Protein AF-A0A954P9W0-F1 (afdb_monomer_lite)

Secondary structure (DSSP, 8-state):
----------------------------S--TTHHHHHHTS----HHHHHHHHTT--SHHHHHHHHHHHHHHHTTSS-HHHHHHHHHHHHHH-TTS-HHHHHHHHHHHHHTTT-----

Sequence (118 aa):
MLATQWRVMAAIFLGMILTSSQVSQAQQLGSNNSAEQLDSLHVVDLEDQLKNGLRVVTPQQLQFVKTVVLYVDKKRIPRAMVNLVYRWSLEKHESVPFPYFEFAMRALAKRRGVLFPT

Radius of gyration: 32.24 Å; chains: 1; bounding box: 68×87×45 Å

Structure (mmCIF, N/CA/C/O backbone):
data_AF-A0A954P9W0-F1
#
_entry.id   AF-A0A954P9W0-F1
#
loop_
_atom_site.group_PDB
_atom_site.id
_atom_site.type_symbol
_atom_site.label_atom_id
_atom_site.label_alt_id
_atom_site.label_comp_id
_atom_site.label_asym_id
_atom_site.label_entity_id
_atom_site.label_seq_id
_atom_site.pdbx_PDB_ins_code
_atom_site.Cartn_x
_atom_site.Cartn_y
_atom_site.Cartn_z
_atom_site.occupancy
_atom_site.B_iso_or_equiv
_atom_site.auth_seq_id
_atom_site.auth_comp_id
_atom_site.auth_asym_id
_atom_site.auth_atom_id
_atom_site.pdbx_PDB_model_num
ATOM 1 N N . MET A 1 1 ? -56.445 -72.404 17.871 1.00 38.50 1 MET A N 1
ATOM 2 C CA . MET A 1 1 ? -56.292 -72.818 19.281 1.00 38.50 1 MET A CA 1
ATOM 3 C C . MET A 1 1 ? -55.429 -71.772 19.978 1.00 38.50 1 MET A C 1
ATOM 5 O O . MET A 1 1 ? -54.330 -71.541 19.504 1.00 38.50 1 MET A O 1
ATOM 9 N N . LEU A 1 2 ? -56.033 -71.088 20.963 1.00 39.16 2 LEU A N 1
ATOM 10 C CA . LEU A 1 2 ? -55.514 -70.266 22.081 1.00 39.16 2 LEU A CA 1
ATOM 11 C C . LEU A 1 2 ? -54.113 -69.621 21.937 1.00 39.16 2 LEU A C 1
ATOM 13 O O . LEU A 1 2 ? -53.120 -70.318 21.798 1.00 39.16 2 LEU A O 1
ATOM 17 N N . ALA A 1 3 ? -54.004 -68.281 21.897 1.00 48.16 3 ALA A N 1
ATOM 18 C CA . ALA A 1 3 ? -53.628 -67.417 23.041 1.00 48.16 3 ALA A CA 1
ATOM 19 C C . ALA A 1 3 ? -52.517 -68.053 23.912 1.00 48.16 3 ALA A C 1
ATOM 21 O O . ALA A 1 3 ? -52.684 -69.160 24.410 1.00 48.16 3 ALA A O 1
ATOM 22 N N . THR A 1 4 ? -51.402 -67.400 24.250 1.00 47.69 4 THR A N 1
ATOM 23 C CA . THR A 1 4 ? -51.360 -66.389 25.320 1.00 47.69 4 THR A CA 1
ATOM 24 C C . THR A 1 4 ? -49.893 -65.942 25.575 1.00 47.69 4 THR A C 1
ATOM 26 O O . THR A 1 4 ? -48.969 -66.723 25.375 1.00 47.69 4 THR A O 1
ATOM 29 N N . GLN A 1 5 ? -49.735 -64.736 26.134 1.00 51.88 5 GLN A N 1
ATOM 30 C CA . GLN A 1 5 ? -48.660 -64.247 27.025 1.00 51.88 5 GLN A CA 1
ATOM 31 C C . GLN A 1 5 ? -47.494 -63.412 26.466 1.00 51.88 5 GLN A C 1
ATOM 33 O O . GLN A 1 5 ? -46.446 -63.888 26.039 1.00 51.88 5 GLN A O 1
ATOM 38 N N . TRP A 1 6 ? -47.664 -62.104 26.660 1.00 56.19 6 TRP A N 1
ATOM 39 C CA . TRP A 1 6 ? -46.618 -61.122 26.903 1.00 56.19 6 TRP A CA 1
ATOM 40 C C . TRP A 1 6 ? -45.873 -61.397 28.223 1.00 56.19 6 TRP A C 1
ATOM 42 O O . TRP A 1 6 ? -46.497 -61.676 29.240 1.00 56.19 6 TRP A O 1
ATOM 52 N N . ARG A 1 7 ? -44.558 -61.132 28.201 1.00 51.72 7 ARG A N 1
ATOM 53 C CA . ARG A 1 7 ? -43.715 -60.697 29.335 1.00 51.72 7 ARG A CA 1
ATOM 54 C C . ARG A 1 7 ? -43.508 -61.693 30.482 1.00 51.72 7 ARG A C 1
ATOM 56 O O . ARG A 1 7 ? -44.230 -61.610 31.458 1.00 51.72 7 ARG A O 1
ATOM 63 N N . VAL A 1 8 ? -42.396 -62.433 30.459 1.00 51.84 8 VAL A N 1
ATOM 64 C CA . VAL A 1 8 ? -41.483 -62.616 31.617 1.00 51.84 8 VAL A CA 1
ATOM 65 C C . VAL A 1 8 ? -40.102 -62.971 31.033 1.00 51.84 8 VAL A C 1
ATOM 67 O O . VAL A 1 8 ? -39.940 -64.013 30.420 1.00 51.84 8 VAL A O 1
ATOM 70 N N . MET A 1 9 ? -39.230 -61.982 30.842 1.00 41.81 9 MET A N 1
ATOM 71 C CA . MET A 1 9 ? -37.995 -61.797 31.619 1.00 41.81 9 MET A CA 1
ATOM 72 C C . MET A 1 9 ? -36.936 -62.911 31.528 1.00 41.81 9 MET A C 1
ATOM 74 O O . MET A 1 9 ? -37.161 -64.042 31.928 1.00 41.81 9 MET A O 1
ATOM 78 N N . ALA A 1 10 ? -35.739 -62.447 31.149 1.00 43.97 10 ALA A N 1
ATOM 79 C CA . ALA A 1 10 ? -34.458 -62.692 31.811 1.00 43.97 10 ALA A CA 1
ATOM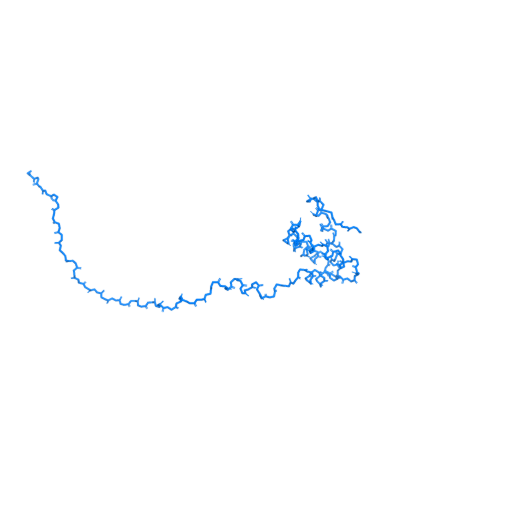 80 C C . ALA A 1 10 ? -33.924 -64.129 31.881 1.00 43.97 10 ALA A C 1
ATOM 82 O O . ALA A 1 10 ? -34.388 -64.925 32.684 1.00 43.97 10 ALA A O 1
ATOM 83 N N . ALA A 1 11 ? -32.811 -64.376 31.183 1.00 45.44 11 ALA A N 1
ATOM 84 C CA . ALA A 1 11 ? -31.651 -65.033 31.786 1.00 45.44 11 ALA A CA 1
ATOM 85 C C . ALA A 1 11 ? -30.448 -65.076 30.823 1.00 45.44 11 ALA A C 1
ATOM 87 O O . ALA A 1 11 ? -30.483 -65.740 29.797 1.00 45.44 11 ALA A O 1
ATOM 88 N N . ILE A 1 12 ? -29.364 -64.415 31.242 1.00 54.12 12 ILE A N 1
ATOM 89 C CA . ILE A 1 12 ? -27.991 -64.944 31.188 1.00 54.12 12 ILE A CA 1
ATOM 90 C C . ILE A 1 12 ? -27.395 -65.146 29.777 1.00 54.12 12 ILE A C 1
ATOM 92 O O . ILE A 1 12 ? -27.242 -66.262 29.297 1.00 54.12 12 ILE A O 1
ATOM 96 N N . PHE A 1 13 ? -26.908 -64.060 29.170 1.00 46.50 13 PHE A N 1
ATOM 97 C CA . PHE A 1 13 ? -25.779 -64.123 28.226 1.00 46.50 13 PHE A CA 1
ATOM 98 C C . PHE A 1 13 ? -24.476 -63.797 28.973 1.00 46.50 13 PHE A C 1
ATOM 100 O O . PHE A 1 13 ? -23.853 -62.754 28.788 1.00 46.50 13 PHE A O 1
ATOM 107 N N . LEU A 1 14 ? -24.110 -64.695 29.890 1.00 52.97 14 LEU A N 1
ATOM 108 C CA . LEU A 1 14 ? -22.822 -64.718 30.580 1.00 52.97 14 LEU A CA 1
ATOM 109 C C . LEU A 1 14 ? -21.878 -65.630 29.785 1.00 52.97 14 LEU A C 1
ATOM 111 O O . LEU A 1 14 ? -22.084 -66.839 29.756 1.00 52.97 14 LEU A O 1
ATOM 115 N N . GLY A 1 15 ? -20.852 -65.070 29.143 1.00 44.44 15 GLY A N 1
ATOM 116 C CA . GLY A 1 15 ? -19.851 -65.875 28.439 1.00 44.44 15 GLY A CA 1
ATOM 117 C C . GLY A 1 15 ? -18.860 -65.054 27.622 1.00 44.44 15 GLY A C 1
ATOM 118 O O . GLY A 1 15 ? -19.014 -64.912 26.418 1.00 44.44 15 GLY A O 1
ATOM 119 N N . MET A 1 16 ? -17.857 -64.511 28.310 1.00 49.12 16 MET A N 1
ATOM 120 C CA . MET A 1 16 ? -16.651 -63.862 27.787 1.00 49.12 16 MET A CA 1
ATOM 121 C C . MET A 1 16 ? -16.084 -64.474 26.491 1.00 49.12 16 MET A C 1
ATOM 123 O O . MET A 1 16 ? -15.716 -65.645 26.477 1.00 49.12 16 MET A O 1
ATOM 127 N N . ILE A 1 17 ? -15.799 -63.626 25.498 1.00 54.53 17 ILE A N 1
ATOM 128 C CA . ILE A 1 17 ? -14.515 -63.688 24.786 1.00 54.53 17 ILE A CA 1
ATOM 129 C C . ILE A 1 17 ? -13.851 -62.321 24.930 1.00 54.53 17 ILE A C 1
ATOM 131 O O . ILE A 1 17 ? -14.283 -61.318 24.365 1.00 54.53 17 ILE A O 1
ATOM 135 N N . LEU A 1 18 ? -12.807 -62.315 25.757 1.00 54.25 18 LEU A N 1
ATOM 136 C CA . LEU A 1 18 ? -11.803 -61.272 25.833 1.00 54.25 18 LEU A CA 1
ATOM 137 C C . LEU A 1 18 ? -10.977 -61.289 24.543 1.00 54.25 18 LEU A C 1
ATOM 139 O O . LEU A 1 18 ? -10.207 -62.219 24.321 1.00 54.25 18 LEU A O 1
ATOM 143 N N . THR A 1 19 ? -11.050 -60.227 23.750 1.00 49.00 19 THR A N 1
ATOM 144 C CA . THR A 1 19 ? -9.908 -59.804 22.933 1.00 49.00 19 THR A CA 1
ATOM 145 C C . THR A 1 19 ? -9.669 -58.330 23.183 1.00 49.00 19 THR A C 1
ATOM 147 O O . THR A 1 19 ? -10.427 -57.456 22.773 1.00 49.00 19 THR A O 1
ATOM 150 N N . SER A 1 20 ? -8.603 -58.093 23.931 1.00 55.31 20 SER A N 1
ATOM 151 C CA . SER A 1 20 ? -7.954 -56.818 24.162 1.00 55.31 20 SER A CA 1
ATOM 152 C C . SER A 1 20 ? -7.559 -56.148 22.848 1.00 55.31 20 SER A C 1
ATOM 154 O O . SER A 1 20 ? -6.619 -56.581 22.186 1.00 55.31 20 SER A O 1
ATOM 156 N N . SER A 1 21 ? -8.190 -55.024 22.537 1.00 49.00 21 SER A N 1
ATOM 157 C CA . SER A 1 21 ? -7.558 -53.964 21.755 1.00 49.00 21 SER A CA 1
ATOM 158 C C . SER A 1 21 ? -7.417 -52.746 22.658 1.00 49.00 21 SER A C 1
ATOM 160 O O . SER A 1 21 ? -8.252 -51.844 22.676 1.00 49.00 21 SER A O 1
ATOM 162 N N . GLN A 1 22 ? -6.342 -52.767 23.451 1.00 59.28 22 GLN A N 1
ATOM 163 C CA . GLN A 1 22 ? -5.719 -51.545 23.933 1.00 59.28 22 GLN A CA 1
ATOM 164 C C . GLN A 1 22 ? -5.245 -50.776 22.698 1.00 59.28 22 GLN A C 1
ATOM 166 O O . GLN A 1 22 ? -4.257 -51.149 22.071 1.00 59.28 22 GLN A O 1
ATOM 171 N N . VAL A 1 23 ? -5.960 -49.715 22.341 1.00 52.91 23 VAL A N 1
ATOM 172 C CA . VAL A 1 23 ? -5.405 -48.639 21.522 1.00 52.91 23 VAL A CA 1
ATOM 173 C C . VAL A 1 23 ? -5.458 -47.380 22.380 1.00 52.91 23 VAL A C 1
ATOM 175 O O . VAL A 1 23 ? -6.480 -46.715 22.498 1.00 52.91 23 VAL A O 1
ATOM 178 N N . SER A 1 24 ? -4.334 -47.163 23.060 1.00 43.81 24 SER A N 1
ATOM 179 C CA . SER A 1 24 ? -3.752 -45.887 23.480 1.00 43.81 24 SER A CA 1
ATOM 180 C C . SER A 1 24 ? -4.677 -44.816 24.072 1.00 43.81 24 SER A C 1
ATOM 182 O O . SER A 1 24 ? -5.085 -43.871 23.402 1.00 43.81 24 SER A O 1
ATOM 184 N N . GLN A 1 25 ? -4.836 -44.855 25.398 1.00 52.28 25 GLN A N 1
ATOM 185 C CA . GLN A 1 25 ? -4.950 -43.630 26.196 1.00 52.28 25 GLN A CA 1
ATOM 186 C C . GLN A 1 25 ? -3.571 -42.954 26.254 1.00 52.28 25 GLN A C 1
ATOM 188 O O . GLN A 1 25 ? -2.7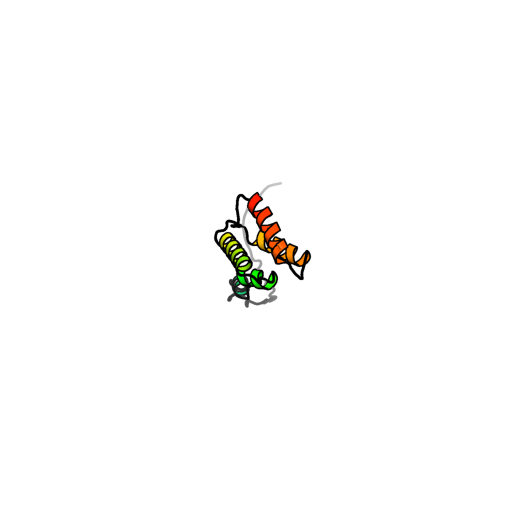91 -43.209 27.163 1.00 52.28 25 GLN A O 1
ATOM 193 N N . ALA A 1 26 ? -3.251 -42.131 25.255 1.00 54.34 26 ALA A N 1
ATOM 194 C CA . ALA A 1 26 ? -2.132 -41.187 25.309 1.00 54.34 26 ALA A CA 1
ATOM 195 C C . ALA A 1 26 ? -2.290 -40.098 24.236 1.00 54.34 26 ALA A C 1
ATOM 197 O O . ALA A 1 26 ? -1.518 -40.065 23.288 1.00 54.34 26 ALA A O 1
ATOM 198 N N . GLN A 1 27 ? -3.306 -39.232 24.360 1.00 48.12 27 GLN A N 1
ATOM 199 C CA . GLN A 1 27 ? -3.330 -37.886 23.753 1.00 48.12 27 GLN A CA 1
ATOM 200 C C . GLN A 1 27 ? -4.521 -37.066 24.287 1.00 48.12 27 GLN A C 1
ATOM 202 O O . GLN A 1 27 ? -5.377 -36.579 23.560 1.00 48.12 27 GLN A O 1
ATOM 207 N N . GLN A 1 28 ? -4.570 -36.893 25.607 1.00 54.56 28 GLN A N 1
ATOM 208 C CA . GLN A 1 28 ? -5.245 -35.749 26.217 1.00 54.56 28 GLN A CA 1
ATOM 209 C C . GLN A 1 28 ? -4.257 -35.068 27.158 1.00 54.56 28 GLN A C 1
ATOM 211 O O . GLN A 1 28 ? -4.332 -35.244 28.367 1.00 54.56 28 GLN A O 1
ATOM 216 N N . LEU A 1 29 ? -3.306 -34.308 26.605 1.00 47.22 29 LEU A N 1
ATOM 217 C CA . LEU A 1 29 ? -2.716 -33.191 27.340 1.00 47.22 29 LEU A CA 1
ATOM 218 C C . LEU A 1 29 ? -2.048 -32.198 26.381 1.00 47.22 29 LEU A C 1
ATOM 220 O O . LEU A 1 29 ? -0.912 -32.383 25.965 1.00 47.22 29 LEU A O 1
ATOM 224 N N . GLY A 1 30 ? -2.787 -31.136 26.056 1.00 51.81 30 GLY A N 1
ATOM 225 C CA . GLY A 1 30 ? -2.223 -29.861 25.615 1.00 51.81 30 GLY A CA 1
ATOM 226 C C . GLY A 1 30 ? -1.858 -29.743 24.137 1.00 51.81 30 GLY A C 1
ATOM 227 O O . GLY A 1 30 ? -0.719 -29.972 23.761 1.00 51.81 30 GLY A O 1
ATOM 228 N N . SER A 1 31 ? -2.789 -29.240 23.325 1.00 48.34 31 SER A N 1
ATOM 229 C CA . SER A 1 31 ? -2.494 -28.083 22.468 1.00 48.34 31 SER A CA 1
ATOM 230 C C . SER A 1 31 ? -3.791 -27.530 21.877 1.00 48.34 31 SER A C 1
ATOM 232 O O . SER A 1 31 ? -4.127 -27.766 20.721 1.00 48.34 31 SER A O 1
ATOM 234 N N . ASN A 1 32 ? -4.528 -26.759 22.676 1.00 55.03 32 ASN A N 1
ATOM 235 C CA . ASN A 1 32 ? -5.553 -25.865 22.130 1.00 55.03 32 ASN A CA 1
ATOM 236 C C . ASN A 1 32 ? -4.940 -24.614 21.474 1.00 55.03 32 ASN A C 1
ATOM 238 O O . ASN A 1 32 ? -5.688 -23.764 21.015 1.00 55.03 32 ASN A O 1
ATOM 242 N N . ASN A 1 33 ? -3.608 -24.511 21.362 1.00 61.03 33 ASN A N 1
ATOM 243 C CA . ASN A 1 33 ? -2.940 -23.286 20.918 1.00 61.03 33 ASN A CA 1
ATOM 244 C C . ASN A 1 33 ? -1.972 -23.487 19.744 1.00 61.03 33 ASN A C 1
ATOM 246 O O . ASN A 1 33 ? -1.233 -22.567 19.438 1.00 61.03 33 ASN A O 1
ATOM 250 N N . SER A 1 34 ? -1.957 -24.612 19.017 1.00 54.19 34 SER A N 1
ATOM 251 C CA . SER A 1 34 ? -1.075 -24.714 17.833 1.00 54.19 34 SER A CA 1
ATOM 252 C C . SER A 1 34 ? -1.457 -23.731 16.714 1.00 54.19 34 SER A C 1
ATOM 254 O O . SER A 1 34 ? -0.581 -23.279 15.983 1.00 54.19 34 SER A O 1
ATOM 256 N N . ALA A 1 35 ? -2.737 -23.356 16.607 1.00 51.78 35 ALA A N 1
ATOM 257 C CA . ALA A 1 35 ? -3.201 -22.336 15.663 1.00 51.78 35 ALA A CA 1
ATOM 258 C C . ALA A 1 35 ? -2.899 -20.900 16.141 1.00 51.78 35 ALA A C 1
ATOM 260 O O . ALA A 1 35 ? -2.530 -20.066 15.321 1.00 51.78 35 ALA A O 1
ATOM 261 N N . GLU A 1 36 ? -2.968 -20.622 17.451 1.00 52.53 36 GLU A N 1
ATOM 262 C CA . GLU A 1 36 ? -2.560 -19.325 18.029 1.00 52.53 36 GLU A CA 1
ATOM 263 C C . GLU A 1 36 ? -1.029 -19.160 18.072 1.00 52.53 36 GLU A C 1
ATOM 265 O O . GLU A 1 36 ? -0.497 -18.071 17.878 1.00 52.53 36 GLU A O 1
ATOM 270 N N . GLN A 1 37 ? -0.289 -20.254 18.254 1.00 50.69 37 GLN A N 1
ATOM 271 C CA . GLN A 1 37 ? 1.172 -20.256 18.302 1.00 50.69 37 GLN A CA 1
ATOM 272 C C . GLN A 1 37 ? 1.790 -20.083 16.905 1.00 50.69 37 GLN A C 1
ATOM 274 O O . GLN A 1 37 ? 2.881 -19.530 16.790 1.00 50.69 37 GLN A O 1
ATOM 279 N N . LEU A 1 38 ? 1.077 -20.448 15.834 1.00 52.09 38 LEU A N 1
ATOM 280 C CA . LEU A 1 38 ? 1.456 -20.110 14.456 1.00 52.09 38 LEU A CA 1
ATOM 281 C C . LEU A 1 38 ? 1.208 -18.637 14.101 1.00 52.09 38 LEU A C 1
ATOM 283 O O . LEU A 1 38 ? 1.941 -18.100 13.278 1.00 52.09 38 LEU A O 1
ATOM 287 N N . ASP A 1 39 ? 0.263 -17.957 14.754 1.00 49.72 39 ASP A N 1
ATOM 288 C CA . ASP A 1 39 ? 0.051 -16.510 14.574 1.00 49.72 39 ASP A CA 1
ATOM 289 C C . ASP A 1 39 ? 1.171 -15.683 15.246 1.00 49.72 39 ASP A C 1
ATOM 291 O O . ASP A 1 39 ? 1.490 -14.569 14.838 1.00 49.72 39 ASP A O 1
ATOM 295 N N . SER A 1 40 ? 1.858 -16.275 16.232 1.00 49.81 40 SER A N 1
ATOM 296 C CA . SER A 1 40 ? 3.081 -15.721 16.832 1.00 49.81 40 SER A CA 1
ATOM 297 C C . SER A 1 40 ? 4.367 -16.019 16.040 1.00 49.81 40 SER A C 1
ATOM 299 O O . SER A 1 40 ? 5.441 -15.519 16.381 1.00 49.81 40 SER A O 1
ATOM 301 N N . LEU A 1 41 ? 4.280 -16.809 14.963 1.00 50.56 41 LEU A N 1
ATOM 302 C CA . LEU A 1 41 ? 5.409 -17.175 14.108 1.00 50.56 41 LEU A CA 1
ATOM 303 C C . LEU A 1 41 ? 5.463 -16.247 12.883 1.00 50.56 41 LEU A C 1
ATOM 305 O O . LEU A 1 41 ? 4.991 -16.577 11.803 1.00 50.56 41 LEU A O 1
ATOM 309 N N . HIS A 1 42 ? 6.093 -15.082 13.051 1.00 50.72 42 HIS A N 1
ATOM 310 C CA . HIS A 1 42 ? 6.484 -14.175 11.961 1.00 50.72 42 HIS A CA 1
ATOM 311 C C . HIS A 1 42 ? 5.339 -13.668 11.062 1.00 50.72 42 HIS A C 1
ATOM 313 O O . HIS A 1 42 ? 5.457 -13.656 9.833 1.00 50.72 42 HIS A O 1
ATOM 319 N N . VAL A 1 43 ? 4.256 -13.151 11.648 1.00 59.50 43 VAL A N 1
ATOM 320 C CA . VAL A 1 43 ? 3.396 -12.219 10.905 1.00 59.50 43 VAL A CA 1
ATOM 321 C C . VAL A 1 43 ? 4.216 -10.953 10.666 1.00 59.50 43 VAL A C 1
ATOM 323 O O . VAL A 1 43 ? 4.380 -10.129 11.561 1.00 59.50 43 VAL A O 1
ATOM 326 N N . VAL A 1 44 ? 4.792 -10.827 9.467 1.00 72.06 44 VAL A N 1
ATOM 327 C CA . VAL A 1 44 ? 5.471 -9.599 9.042 1.00 72.06 44 VAL A CA 1
ATOM 328 C C . VAL A 1 44 ? 4.492 -8.442 9.222 1.00 72.06 44 VAL A C 1
ATOM 330 O O . VAL A 1 44 ? 3.337 -8.513 8.774 1.00 72.06 44 VAL A O 1
ATOM 333 N N . ASP A 1 45 ? 4.950 -7.399 9.911 1.00 91.38 45 ASP A N 1
ATOM 334 C CA . ASP A 1 45 ? 4.156 -6.197 10.102 1.00 91.38 45 ASP A CA 1
ATOM 335 C C . ASP A 1 45 ? 3.732 -5.629 8.739 1.00 91.38 45 ASP A C 1
ATOM 337 O O . ASP A 1 45 ? 4.493 -5.653 7.767 1.00 91.38 45 ASP A O 1
ATOM 341 N N . LEU A 1 46 ? 2.484 -5.163 8.633 1.00 94.56 46 LEU A N 1
ATOM 342 C CA . LEU A 1 46 ? 1.947 -4.727 7.344 1.00 94.56 46 LEU A CA 1
ATOM 343 C C . LEU A 1 46 ? 2.718 -3.515 6.804 1.00 94.56 46 LEU A C 1
ATOM 345 O O . LEU A 1 46 ? 2.905 -3.418 5.590 1.00 94.56 46 LEU A O 1
ATOM 349 N N . GLU A 1 47 ? 3.182 -2.613 7.674 1.00 95.50 47 GLU A N 1
ATOM 350 C CA . GLU A 1 47 ? 4.003 -1.478 7.256 1.00 95.50 47 GLU A CA 1
ATOM 351 C C . GLU A 1 47 ? 5.328 -1.969 6.682 1.00 95.50 47 GLU A C 1
ATOM 353 O O . GLU A 1 47 ? 5.697 -1.564 5.580 1.00 95.50 47 GLU A O 1
ATOM 358 N N . ASP A 1 48 ? 6.011 -2.883 7.372 1.00 95.69 48 ASP A N 1
ATOM 359 C CA . ASP A 1 48 ? 7.282 -3.440 6.906 1.00 95.69 48 ASP A CA 1
ATOM 360 C C . ASP A 1 48 ? 7.133 -4.228 5.600 1.00 95.69 48 ASP A C 1
ATOM 362 O O . ASP A 1 48 ? 7.947 -4.065 4.685 1.00 95.69 48 ASP A O 1
ATOM 366 N N . GLN A 1 49 ? 6.066 -5.022 5.465 1.00 96.00 49 GLN A N 1
ATOM 367 C CA . GLN A 1 49 ? 5.745 -5.737 4.230 1.00 96.00 49 GLN A CA 1
ATOM 368 C C . GLN A 1 49 ? 5.590 -4.760 3.057 1.00 96.00 49 GLN A C 1
ATOM 370 O O . GLN A 1 49 ? 6.178 -4.964 1.994 1.00 96.00 49 GLN A O 1
ATOM 375 N N . LEU A 1 50 ? 4.806 -3.695 3.239 1.00 97.06 50 LEU A N 1
ATOM 376 C CA . LEU A 1 50 ? 4.544 -2.718 2.186 1.00 97.06 50 LEU A CA 1
ATOM 377 C C . LEU A 1 50 ? 5.772 -1.855 1.894 1.00 97.06 50 LEU A C 1
ATOM 379 O O . LEU A 1 50 ? 6.099 -1.653 0.730 1.00 97.06 50 LEU A O 1
ATOM 383 N N . LYS A 1 51 ? 6.480 -1.379 2.919 1.00 97.06 51 LYS A N 1
ATOM 384 C CA . LYS A 1 51 ? 7.687 -0.554 2.780 1.00 97.06 51 LYS A CA 1
ATOM 385 C C . LYS A 1 51 ? 8.757 -1.279 1.968 1.00 97.06 51 LYS A C 1
ATOM 387 O O . LYS A 1 51 ? 9.254 -0.735 0.981 1.00 97.06 51 LYS A O 1
ATOM 392 N N . ASN A 1 52 ? 9.072 -2.512 2.359 1.00 95.81 52 ASN A N 1
ATOM 393 C CA . ASN A 1 52 ? 10.138 -3.289 1.735 1.00 95.81 52 ASN A CA 1
ATOM 394 C C . ASN A 1 52 ? 9.691 -3.846 0.380 1.00 95.81 52 ASN A C 1
ATOM 396 O O . ASN A 1 52 ? 10.394 -3.697 -0.618 1.00 95.81 52 ASN A O 1
ATOM 400 N N . GLY A 1 53 ? 8.493 -4.431 0.320 1.00 95.69 53 GLY A N 1
ATOM 401 C CA . GLY A 1 53 ? 7.973 -5.048 -0.895 1.00 95.69 53 GLY A CA 1
ATOM 402 C C . GLY A 1 53 ? 7.671 -4.047 -2.006 1.00 95.69 53 GLY A C 1
ATOM 403 O O . GLY A 1 53 ? 7.938 -4.325 -3.172 1.00 95.69 53 GLY A O 1
ATOM 404 N N . LEU A 1 54 ? 7.172 -2.854 -1.665 1.00 97.19 54 LEU A N 1
ATOM 405 C CA . LEU A 1 54 ? 6.894 -1.821 -2.664 1.00 97.19 54 LEU A CA 1
ATOM 406 C C . LEU A 1 54 ? 8.126 -0.994 -3.050 1.00 97.19 54 LEU A C 1
ATOM 408 O O . LEU A 1 54 ? 8.017 -0.141 -3.931 1.00 97.19 54 LEU A O 1
ATOM 412 N N . ARG A 1 55 ? 9.283 -1.242 -2.419 1.00 96.38 55 ARG A N 1
ATOM 413 C CA . ARG A 1 55 ? 10.513 -0.460 -2.608 1.00 96.38 55 ARG A CA 1
ATOM 414 C C . ARG A 1 55 ? 10.259 1.031 -2.379 1.00 96.38 55 ARG A C 1
ATOM 416 O O . ARG A 1 55 ? 10.521 1.862 -3.244 1.00 96.38 55 ARG A O 1
ATOM 423 N N . VAL A 1 56 ? 9.689 1.360 -1.223 1.00 96.56 56 VAL A N 1
ATOM 424 C CA . VAL A 1 56 ? 9.422 2.747 -0.826 1.00 96.56 56 VAL A CA 1
ATOM 425 C C . VAL A 1 56 ? 10.744 3.496 -0.661 1.00 96.56 56 VAL A C 1
ATOM 427 O O . VAL A 1 56 ? 11.569 3.106 0.161 1.00 96.56 56 VAL A O 1
ATOM 430 N N . VAL A 1 57 ? 10.936 4.579 -1.419 1.00 95.94 57 VAL A N 1
ATOM 431 C CA . VAL A 1 57 ? 12.185 5.365 -1.408 1.00 95.94 57 VAL A CA 1
ATOM 432 C C . VAL A 1 57 ? 12.009 6.799 -0.920 1.00 95.94 57 VAL A C 1
ATOM 434 O O . VAL A 1 57 ? 12.971 7.383 -0.429 1.00 95.94 57 VAL A O 1
ATOM 437 N N . THR A 1 58 ? 10.810 7.388 -1.030 1.00 96.69 58 THR A N 1
ATOM 438 C CA . THR A 1 58 ? 10.587 8.781 -0.604 1.00 96.69 58 THR A CA 1
ATOM 439 C C . THR A 1 58 ? 9.776 8.888 0.690 1.00 96.69 58 THR A C 1
ATOM 441 O O . THR A 1 58 ? 8.952 8.016 0.990 1.00 96.69 58 THR A O 1
ATOM 444 N N . PRO A 1 59 ? 9.928 9.993 1.446 1.00 96.75 59 PRO A N 1
ATOM 445 C CA . PRO A 1 59 ? 9.102 10.253 2.621 1.00 96.75 59 PRO A CA 1
ATOM 446 C C . PRO A 1 59 ? 7.603 10.317 2.302 1.00 96.75 59 PRO A C 1
ATOM 448 O O . PRO A 1 59 ? 6.795 9.840 3.096 1.00 96.75 59 PRO A O 1
ATOM 451 N N . GLN A 1 60 ? 7.215 10.858 1.136 1.00 96.25 60 GLN A N 1
ATOM 452 C CA . GLN A 1 60 ? 5.804 10.898 0.732 1.00 96.25 60 GLN A CA 1
ATOM 453 C C . GLN A 1 60 ? 5.237 9.490 0.511 1.00 96.25 60 GLN A C 1
ATOM 455 O O . GLN A 1 60 ? 4.131 9.190 0.955 1.00 96.25 60 GLN A O 1
ATOM 460 N N . GLN A 1 61 ? 6.010 8.604 -0.122 1.00 96.94 61 GLN A N 1
ATOM 461 C CA . GLN A 1 61 ? 5.609 7.213 -0.333 1.00 96.94 61 GLN A CA 1
ATOM 462 C C . GLN A 1 61 ? 5.445 6.471 0.999 1.00 96.94 61 GLN A C 1
ATOM 464 O O . GLN A 1 61 ? 4.454 5.769 1.205 1.00 96.94 61 GLN A O 1
ATOM 469 N N . LEU A 1 62 ? 6.377 6.676 1.937 1.00 97.19 62 LEU A N 1
ATOM 470 C CA . LEU A 1 62 ? 6.282 6.105 3.280 1.00 97.19 62 LEU A CA 1
ATOM 471 C C . LEU A 1 62 ? 5.040 6.618 4.018 1.00 97.19 62 LEU A C 1
ATOM 473 O O . LEU A 1 62 ? 4.324 5.835 4.640 1.00 97.19 62 LEU A O 1
ATOM 477 N N . GLN A 1 63 ? 4.741 7.913 3.910 1.00 97.31 63 GLN A N 1
ATOM 478 C CA . GLN A 1 63 ? 3.549 8.506 4.512 1.00 97.31 63 GLN A CA 1
ATOM 479 C C . GLN A 1 63 ? 2.255 7.908 3.943 1.00 97.31 63 GLN A C 1
ATOM 481 O O . GLN A 1 63 ? 1.300 7.657 4.688 1.00 97.31 63 GLN A O 1
ATOM 486 N N . PHE A 1 64 ? 2.219 7.638 2.637 1.00 97.31 64 PHE A N 1
ATOM 487 C CA . PHE A 1 64 ? 1.097 6.946 2.012 1.00 97.31 64 PHE A CA 1
ATOM 488 C C . PHE A 1 64 ? 0.926 5.531 2.582 1.00 97.31 64 PHE A C 1
ATOM 490 O O . PHE A 1 64 ? -0.176 5.187 3.009 1.00 97.31 64 PHE A O 1
ATOM 497 N N . VAL A 1 65 ? 2.004 4.740 2.681 1.00 97.44 65 VAL A N 1
ATOM 498 C CA . VAL A 1 65 ? 1.964 3.396 3.293 1.00 97.44 65 VAL A CA 1
ATOM 499 C C . VAL A 1 65 ? 1.439 3.451 4.725 1.00 97.44 65 VAL A C 1
ATOM 501 O O . VAL A 1 65 ? 0.497 2.730 5.051 1.00 97.44 65 VAL A O 1
ATOM 504 N N . LYS A 1 66 ? 1.962 4.357 5.557 1.00 97.19 66 LYS A N 1
ATOM 505 C CA . LYS A 1 66 ? 1.490 4.553 6.937 1.00 97.19 66 LYS A CA 1
ATOM 506 C C . LYS A 1 66 ? 0.002 4.879 7.004 1.00 97.19 66 LYS A C 1
ATOM 508 O O . LYS A 1 66 ? -0.717 4.378 7.865 1.00 97.19 66 LYS A O 1
ATOM 513 N N . THR A 1 67 ? -0.488 5.686 6.066 1.00 97.56 67 THR A N 1
ATOM 514 C CA . THR A 1 67 ? -1.916 6.013 5.980 1.00 97.56 67 THR A CA 1
ATOM 515 C C . THR A 1 67 ? -2.754 4.787 5.612 1.00 97.56 67 THR A C 1
ATOM 517 O O . THR A 1 67 ? -3.825 4.583 6.184 1.00 97.56 67 THR A O 1
ATOM 520 N N . VAL A 1 68 ? -2.272 3.948 4.690 1.00 97.38 68 VAL A N 1
ATOM 521 C CA . VAL A 1 68 ? -2.928 2.680 4.338 1.00 97.38 68 VAL A CA 1
ATOM 522 C C . VAL A 1 68 ? -3.012 1.759 5.554 1.00 97.38 68 VAL A C 1
ATOM 524 O O . VAL A 1 68 ? -4.100 1.262 5.841 1.00 97.38 68 VAL A O 1
ATOM 527 N N . VAL A 1 69 ? -1.910 1.575 6.287 1.00 97.19 69 VAL A N 1
ATOM 528 C CA . VAL A 1 69 ? -1.862 0.751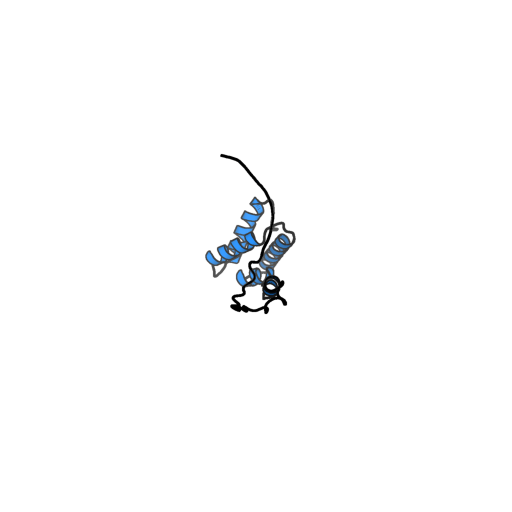 7.510 1.00 97.19 69 VAL A CA 1
ATOM 529 C C . VAL A 1 69 ? -2.861 1.272 8.541 1.00 97.19 69 VAL A C 1
ATOM 531 O O . VAL A 1 69 ? -3.753 0.537 8.955 1.00 97.19 69 VAL A O 1
ATOM 534 N N . LEU A 1 70 ? -2.844 2.578 8.822 1.00 96.62 70 LEU A N 1
ATOM 535 C CA . LEU A 1 70 ? -3.799 3.214 9.730 1.00 96.62 70 LEU A CA 1
ATOM 536 C C . LEU A 1 70 ? -5.262 2.967 9.321 1.00 96.62 70 LEU A C 1
ATOM 538 O O . LEU A 1 70 ? -6.141 2.818 10.171 1.00 96.62 70 LEU A O 1
ATOM 542 N N . TYR A 1 71 ? -5.561 2.968 8.021 1.00 96.69 71 TYR A N 1
ATOM 543 C CA . TYR A 1 71 ? -6.916 2.726 7.519 1.00 96.69 71 TYR A CA 1
ATOM 544 C C . TYR A 1 71 ? -7.322 1.256 7.635 1.00 96.69 71 TYR A C 1
ATOM 546 O O . TYR A 1 71 ? -8.508 0.975 7.835 1.00 96.69 71 TYR A O 1
ATOM 554 N N . VAL A 1 72 ? -6.364 0.335 7.550 1.00 96.25 72 VAL A N 1
ATOM 555 C CA . VAL A 1 72 ? -6.579 -1.085 7.840 1.00 96.25 72 VAL A CA 1
ATOM 556 C C . VAL A 1 72 ? -6.843 -1.295 9.328 1.00 96.25 72 VAL A C 1
ATOM 558 O O . VAL A 1 72 ? -7.850 -1.915 9.672 1.00 96.25 72 VAL A O 1
ATOM 561 N N . ASP A 1 73 ? -6.034 -0.697 10.201 1.00 95.19 73 ASP A N 1
ATOM 562 C CA . ASP A 1 73 ? -6.183 -0.806 11.658 1.00 95.19 73 ASP A CA 1
ATOM 563 C C . ASP A 1 73 ? -7.523 -0.237 12.131 1.00 95.19 73 ASP A C 1
ATOM 565 O O . ASP A 1 73 ? -8.235 -0.833 12.941 1.00 95.19 73 ASP A O 1
ATOM 569 N N . LYS A 1 74 ? -7.941 0.889 11.541 1.00 95.75 74 LYS A N 1
ATOM 570 C CA . LYS A 1 74 ? -9.257 1.503 11.775 1.00 95.75 74 LYS A CA 1
ATOM 571 C C . LYS A 1 74 ? -10.411 0.772 11.080 1.00 95.75 74 LYS A C 1
ATOM 573 O O . LYS A 1 74 ? -11.534 1.278 11.097 1.00 95.75 74 LYS A O 1
ATOM 578 N N . LYS A 1 75 ? -10.157 -0.370 10.431 1.00 95.19 75 LYS A N 1
ATOM 579 C CA . LYS A 1 75 ? -11.137 -1.177 9.681 1.00 95.19 75 LYS A CA 1
ATOM 580 C C . LYS A 1 75 ? -11.901 -0.384 8.609 1.00 95.19 75 LYS A C 1
ATOM 582 O O . LYS A 1 75 ? -13.000 -0.764 8.213 1.00 95.19 75 LYS A O 1
ATOM 587 N N . ARG A 1 76 ? -11.326 0.720 8.114 1.00 95.44 76 ARG A N 1
ATOM 588 C CA . ARG A 1 76 ? -11.866 1.498 6.983 1.00 95.44 76 ARG A CA 1
ATOM 589 C C . ARG A 1 76 ? -11.649 0.761 5.668 1.00 95.44 76 ARG A C 1
ATOM 591 O O . ARG A 1 76 ? -12.440 0.897 4.740 1.00 95.44 76 ARG A O 1
ATOM 598 N N . ILE A 1 77 ? -10.568 -0.012 5.597 1.00 95.69 77 ILE A N 1
ATOM 599 C CA . ILE A 1 77 ? -10.197 -0.828 4.448 1.00 95.69 77 ILE A CA 1
ATOM 600 C C . ILE A 1 77 ? -9.823 -2.229 4.949 1.00 95.69 77 ILE A C 1
ATOM 602 O O . ILE A 1 77 ? -9.078 -2.346 5.916 1.00 95.69 77 ILE A O 1
ATOM 606 N N . PRO A 1 78 ? -10.299 -3.313 4.316 1.00 95.69 78 PRO A N 1
ATOM 607 C CA . PRO A 1 78 ? -9.915 -4.659 4.726 1.00 95.69 78 PRO A CA 1
ATOM 608 C C . PRO A 1 78 ? -8.470 -4.982 4.314 1.00 95.69 78 PRO A C 1
ATOM 610 O O . PRO A 1 78 ? -8.089 -4.756 3.162 1.00 95.69 78 PRO A O 1
ATOM 613 N N . ARG A 1 79 ? -7.689 -5.609 5.210 1.00 95.62 79 ARG A N 1
ATOM 614 C CA . ARG A 1 79 ? -6.308 -6.069 4.933 1.00 95.62 79 ARG A CA 1
ATOM 615 C C . ARG A 1 79 ? -6.220 -6.945 3.679 1.00 95.62 79 ARG A C 1
ATOM 617 O O . ARG A 1 79 ? -5.283 -6.815 2.901 1.00 95.62 79 ARG A O 1
ATOM 624 N N . ALA A 1 80 ? -7.234 -7.775 3.429 1.00 95.06 80 ALA A N 1
ATOM 625 C CA . ALA A 1 80 ? -7.316 -8.611 2.231 1.00 95.06 80 ALA A CA 1
ATOM 626 C C . ALA A 1 80 ? -7.275 -7.799 0.921 1.00 95.06 80 ALA A C 1
ATOM 628 O O . ALA A 1 80 ? -6.634 -8.218 -0.039 1.00 95.06 80 ALA A O 1
ATOM 629 N N . MET A 1 81 ? -7.902 -6.616 0.887 1.00 96.56 81 MET A N 1
ATOM 630 C CA . MET A 1 81 ? -7.841 -5.730 -0.281 1.00 96.56 81 MET A CA 1
ATOM 631 C C . MET A 1 81 ? -6.425 -5.197 -0.489 1.00 96.56 81 MET A C 1
ATOM 633 O O . MET A 1 81 ? -5.942 -5.187 -1.615 1.00 96.56 81 MET A O 1
ATOM 637 N N . VAL A 1 82 ? -5.753 -4.793 0.591 1.00 97.62 82 VAL A N 1
ATOM 638 C CA . VAL A 1 82 ? -4.366 -4.316 0.533 1.00 97.62 82 VAL A CA 1
ATOM 639 C C . VAL A 1 82 ? -3.441 -5.417 0.025 1.00 97.62 82 VAL A C 1
ATOM 641 O O . VAL A 1 82 ? -2.672 -5.177 -0.899 1.00 97.62 82 VAL A O 1
ATOM 644 N N . ASN A 1 83 ? -3.572 -6.639 0.547 1.00 97.12 83 ASN A N 1
ATOM 645 C CA . ASN A 1 83 ? -2.779 -7.789 0.109 1.00 97.12 83 ASN A CA 1
ATOM 646 C C . ASN A 1 83 ? -3.006 -8.130 -1.372 1.00 97.12 83 ASN A C 1
ATOM 648 O O . ASN A 1 83 ? -2.049 -8.434 -2.083 1.00 97.12 83 ASN A O 1
ATOM 652 N N . LEU A 1 84 ? -4.253 -8.055 -1.849 1.00 97.31 84 LEU A N 1
ATOM 653 C CA . LEU A 1 84 ? -4.582 -8.278 -3.257 1.00 97.31 84 LEU A CA 1
ATOM 654 C C . LEU A 1 84 ? -3.895 -7.246 -4.160 1.00 97.31 84 LEU A C 1
ATOM 656 O O . LEU A 1 84 ? -3.258 -7.614 -5.144 1.00 97.31 84 LEU A O 1
ATOM 660 N N . VAL A 1 85 ? -3.996 -5.960 -3.812 1.00 97.88 85 VAL A N 1
ATOM 661 C CA . VAL A 1 85 ? -3.384 -4.876 -4.595 1.00 97.88 85 VAL A CA 1
ATOM 662 C C . VAL A 1 85 ? -1.864 -4.934 -4.523 1.00 97.88 85 VAL A C 1
ATOM 664 O O . VAL A 1 85 ? -1.201 -4.727 -5.534 1.00 97.88 85 VAL A O 1
ATOM 667 N N . TYR A 1 86 ? -1.310 -5.250 -3.354 1.00 97.94 86 TYR A N 1
ATOM 668 C CA . TYR A 1 86 ? 0.120 -5.456 -3.156 1.00 97.94 86 TYR A CA 1
ATOM 669 C C . TYR A 1 86 ? 0.658 -6.509 -4.126 1.00 97.94 86 TYR A C 1
ATOM 671 O O . TYR A 1 86 ? 1.529 -6.200 -4.935 1.00 97.94 86 TYR A O 1
ATOM 679 N N . ARG A 1 87 ? 0.069 -7.711 -4.124 1.00 97.75 87 ARG A N 1
ATOM 680 C CA . ARG A 1 87 ? 0.460 -8.787 -5.042 1.00 97.75 87 ARG A CA 1
ATOM 681 C C . ARG A 1 87 ? 0.325 -8.383 -6.506 1.00 97.75 87 ARG A C 1
ATOM 683 O O . ARG A 1 87 ? 1.277 -8.532 -7.263 1.00 97.75 87 ARG A O 1
ATOM 690 N N . TRP A 1 88 ? -0.817 -7.806 -6.877 1.00 97.62 88 TRP A N 1
ATOM 691 C CA . TRP A 1 88 ? -1.051 -7.32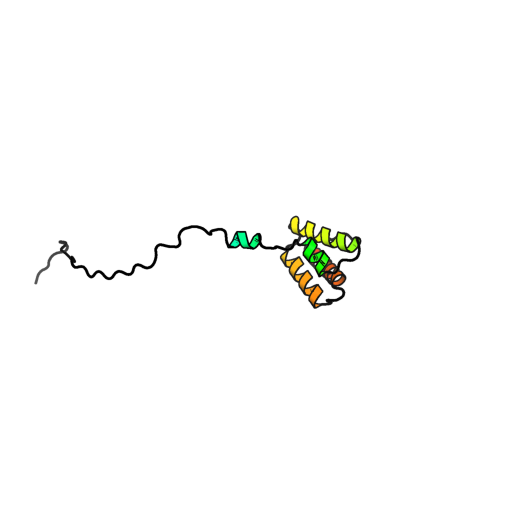5 -8.238 1.00 97.62 88 TRP A CA 1
ATOM 692 C C . TRP A 1 88 ? -0.001 -6.298 -8.686 1.00 97.62 88 TRP A C 1
ATOM 694 O O . TRP A 1 88 ? 0.428 -6.309 -9.835 1.00 97.62 88 TRP A O 1
ATOM 704 N N . SER A 1 89 ? 0.448 -5.426 -7.782 1.00 97.69 89 SER A N 1
ATOM 705 C CA . SER A 1 89 ? 1.441 -4.390 -8.094 1.00 97.69 89 SER A CA 1
ATOM 706 C C . SER A 1 89 ? 2.828 -4.979 -8.341 1.00 97.69 89 SER A C 1
ATOM 708 O O . SER A 1 89 ? 3.523 -4.528 -9.252 1.00 97.6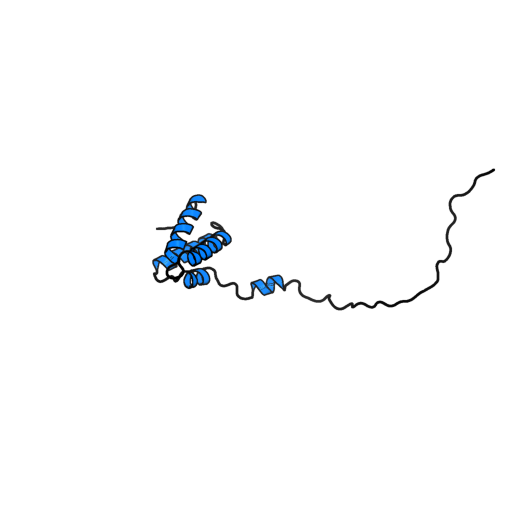9 89 SER A O 1
ATOM 710 N N . LEU A 1 90 ? 3.209 -6.010 -7.576 1.00 96.75 90 LEU A N 1
ATOM 711 C CA . LEU A 1 90 ? 4.447 -6.760 -7.806 1.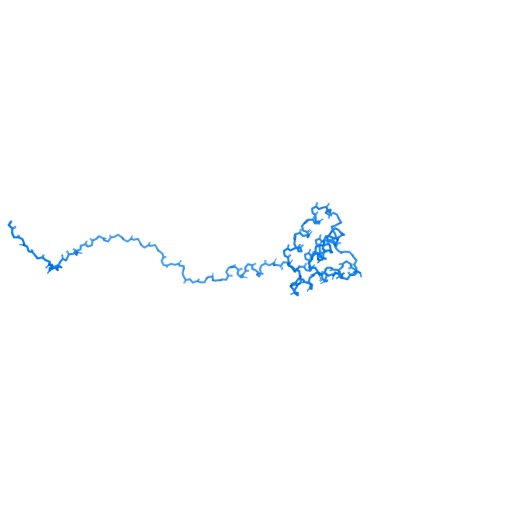00 96.75 90 LEU A CA 1
ATOM 712 C C . LEU A 1 90 ? 4.415 -7.492 -9.152 1.00 96.75 90 LEU A C 1
ATOM 714 O O . LEU A 1 90 ? 5.368 -7.402 -9.918 1.00 96.75 90 LEU A O 1
ATOM 718 N N . GLU A 1 91 ? 3.299 -8.157 -9.460 1.00 96.06 91 GLU A N 1
ATOM 719 C CA . GLU A 1 91 ? 3.095 -8.872 -10.728 1.00 96.06 91 GLU A CA 1
ATOM 720 C C . GLU A 1 91 ? 3.067 -7.909 -11.928 1.00 96.06 91 GLU A C 1
ATOM 722 O O . GLU A 1 91 ? 3.494 -8.261 -13.027 1.00 96.06 91 GLU A O 1
ATOM 727 N N . LYS A 1 92 ? 2.583 -6.675 -11.731 1.00 94.50 92 LYS A N 1
ATOM 728 C CA . LYS A 1 92 ? 2.493 -5.667 -12.790 1.00 94.50 92 LYS A CA 1
ATOM 729 C C . LYS A 1 92 ? 3.846 -5.063 -13.150 1.00 94.50 92 LYS A C 1
ATOM 731 O O . LYS A 1 92 ? 4.096 -4.835 -14.334 1.00 94.50 92 LYS A O 1
ATOM 736 N N . HIS A 1 93 ? 4.667 -4.727 -12.152 1.00 91.81 93 HIS A N 1
ATOM 737 C CA . HIS A 1 93 ? 5.960 -4.087 -12.381 1.00 91.81 93 HIS A CA 1
ATOM 738 C C . HIS A 1 93 ? 6.922 -4.275 -11.198 1.00 91.81 93 HIS A C 1
ATOM 740 O O . HIS A 1 93 ? 7.103 -3.379 -10.372 1.00 91.81 93 HIS A O 1
ATOM 746 N N . GLU A 1 94 ? 7.599 -5.421 -11.152 1.00 89.00 94 GLU A N 1
ATOM 747 C CA . GLU A 1 94 ? 8.480 -5.820 -10.043 1.00 89.00 94 GLU A CA 1
ATOM 748 C C . GLU A 1 94 ? 9.559 -4.778 -9.692 1.00 89.00 94 GLU A C 1
ATOM 750 O O . GLU A 1 94 ? 9.862 -4.553 -8.520 1.00 89.00 94 GLU A O 1
ATOM 755 N N . SER A 1 95 ? 10.126 -4.094 -10.693 1.00 91.44 95 SER A N 1
ATOM 756 C CA . SER A 1 95 ? 11.189 -3.109 -10.456 1.00 91.44 95 SER A CA 1
ATOM 757 C C . SER A 1 95 ? 10.705 -1.850 -9.738 1.00 91.44 95 SER A C 1
ATOM 759 O O . SER A 1 95 ? 11.469 -1.254 -8.978 1.00 91.44 95 SER A O 1
ATOM 761 N N . VAL A 1 96 ? 9.459 -1.433 -9.999 1.00 93.69 96 VAL A N 1
ATOM 762 C CA . VAL A 1 96 ? 8.877 -0.169 -9.513 1.00 93.69 96 VAL A CA 1
ATOM 763 C C . VAL A 1 96 ? 7.386 -0.378 -9.191 1.00 93.69 96 VAL A C 1
ATOM 765 O O . VAL A 1 96 ? 6.516 0.116 -9.911 1.00 93.69 96 VAL A O 1
ATOM 768 N N . PRO A 1 97 ? 7.062 -1.139 -8.132 1.00 96.00 97 PRO A N 1
ATOM 769 C CA . PRO A 1 97 ? 5.685 -1.547 -7.847 1.00 96.00 97 PRO A CA 1
ATOM 770 C C . PRO A 1 97 ? 4.854 -0.461 -7.143 1.00 96.00 97 PRO A C 1
ATOM 772 O O . PRO A 1 97 ? 3.631 -0.434 -7.292 1.00 96.00 97 PRO A O 1
ATOM 775 N N . PHE A 1 98 ? 5.485 0.457 -6.397 1.00 97.69 98 PHE A N 1
ATOM 776 C CA . PHE A 1 98 ? 4.779 1.458 -5.586 1.00 97.69 98 PHE A CA 1
ATOM 777 C C . PHE A 1 98 ? 3.743 2.304 -6.360 1.00 97.69 98 PHE A C 1
ATOM 779 O O . PHE A 1 98 ? 2.605 2.386 -5.896 1.00 97.69 98 PHE A O 1
ATOM 786 N N . PRO A 1 99 ? 4.051 2.908 -7.529 1.00 96.94 99 PRO A N 1
ATOM 787 C CA . PRO A 1 99 ? 3.089 3.769 -8.224 1.00 96.94 99 PRO A CA 1
ATOM 788 C C . PRO A 1 99 ? 1.811 3.028 -8.642 1.00 96.94 99 PRO A C 1
ATOM 790 O O . PRO A 1 99 ? 0.714 3.586 -8.596 1.00 96.94 99 PRO A O 1
ATOM 793 N N . TYR A 1 100 ? 1.935 1.748 -9.006 1.00 97.50 100 TYR A N 1
ATOM 794 C CA . TYR A 1 100 ? 0.794 0.897 -9.349 1.00 97.50 100 TYR A CA 1
ATOM 795 C C . TYR A 1 100 ? -0.052 0.584 -8.119 1.00 97.50 100 TYR A C 1
ATOM 797 O O . TYR A 1 100 ? -1.282 0.679 -8.176 1.00 97.50 100 TYR A O 1
ATOM 805 N N . PHE A 1 101 ? 0.606 0.283 -7.000 1.00 98.06 101 PHE A N 1
ATOM 806 C CA . PHE A 1 101 ? -0.062 0.062 -5.726 1.00 98.06 101 PHE A CA 1
ATOM 807 C C . PHE A 1 101 ? -0.866 1.287 -5.299 1.00 98.06 101 PHE A C 1
ATOM 809 O O . PHE A 1 101 ? -2.055 1.168 -5.005 1.00 98.06 101 PHE A O 1
ATOM 816 N N . GLU A 1 102 ? -0.247 2.468 -5.315 1.00 97.50 102 GLU A N 1
ATOM 817 C CA . GLU A 1 102 ? -0.904 3.721 -4.950 1.00 97.50 102 GLU A CA 1
ATOM 818 C C . GLU A 1 102 ? -2.121 3.996 -5.839 1.00 97.50 102 GLU A C 1
ATOM 820 O O . GLU A 1 102 ? -3.220 4.246 -5.332 1.00 97.50 102 GLU A O 1
ATOM 825 N N . PHE A 1 103 ? -1.953 3.896 -7.159 1.00 97.06 103 PHE A N 1
ATOM 826 C CA . PHE A 1 103 ? -3.032 4.117 -8.116 1.00 97.06 103 PHE A CA 1
ATOM 827 C C . PHE A 1 103 ? -4.228 3.187 -7.859 1.00 97.06 103 PHE A C 1
ATOM 829 O O . PHE A 1 103 ? -5.370 3.645 -7.724 1.00 97.06 103 PHE A O 1
ATOM 836 N N . ALA A 1 104 ? -3.977 1.882 -7.741 1.00 97.19 104 ALA A N 1
ATOM 837 C CA . ALA A 1 104 ? -5.024 0.892 -7.520 1.00 97.19 104 ALA A CA 1
ATOM 838 C C . ALA A 1 104 ? -5.692 1.055 -6.145 1.00 97.19 104 ALA A C 1
ATOM 840 O O . ALA A 1 104 ? -6.921 0.983 -6.044 1.00 97.19 104 ALA A O 1
ATOM 841 N N . MET A 1 105 ? -4.915 1.343 -5.096 1.00 97.69 105 MET A N 1
ATOM 842 C CA . MET A 1 105 ? -5.444 1.604 -3.758 1.00 97.69 105 MET A CA 1
ATOM 843 C C . MET A 1 105 ? -6.354 2.828 -3.737 1.00 97.69 105 MET A C 1
ATOM 845 O O . MET A 1 105 ? -7.458 2.749 -3.198 1.00 97.69 105 MET A O 1
ATOM 849 N N . ARG A 1 106 ? -5.949 3.938 -4.366 1.00 96.81 106 ARG A N 1
ATOM 850 C CA . ARG A 1 106 ? -6.779 5.147 -4.478 1.00 96.81 106 ARG A CA 1
ATOM 851 C C . ARG A 1 106 ? -8.084 4.862 -5.220 1.00 96.81 106 ARG A C 1
ATOM 853 O O . ARG A 1 106 ? -9.152 5.255 -4.750 1.00 96.81 106 ARG A O 1
ATOM 860 N N . ALA A 1 107 ? -8.027 4.124 -6.328 1.00 96.62 107 ALA A N 1
ATOM 861 C CA . ALA A 1 107 ? -9.217 3.759 -7.093 1.00 96.62 107 ALA A CA 1
ATOM 862 C C . ALA A 1 107 ? -10.187 2.871 -6.288 1.00 96.62 107 ALA A C 1
ATOM 864 O O . ALA A 1 107 ? -11.394 3.125 -6.263 1.00 96.62 107 ALA A O 1
ATOM 865 N N . LEU A 1 108 ? -9.677 1.843 -5.605 1.00 95.38 108 LEU A N 1
ATOM 866 C CA . LEU A 1 108 ? -10.488 0.896 -4.832 1.00 95.38 108 LEU A CA 1
ATOM 867 C C . LEU A 1 108 ? -11.036 1.488 -3.531 1.00 95.38 108 LEU A C 1
ATOM 869 O O . LEU A 1 108 ? -12.150 1.134 -3.135 1.00 95.38 108 LEU A O 1
ATOM 873 N N . ALA A 1 109 ? -10.281 2.372 -2.879 1.00 95.62 109 ALA A N 1
ATOM 874 C CA . ALA A 1 109 ? -10.735 3.101 -1.701 1.00 95.62 109 ALA A CA 1
ATOM 875 C C . ALA A 1 109 ? -11.849 4.086 -2.069 1.00 95.62 109 ALA A C 1
ATOM 877 O O . ALA A 1 109 ? -12.895 4.087 -1.419 1.00 95.62 109 ALA A O 1
ATOM 878 N N . LYS A 1 110 ? -11.697 4.823 -3.181 1.00 95.56 110 LYS A N 1
ATOM 879 C CA . LYS A 1 110 ? -12.724 5.753 -3.676 1.00 95.56 110 LYS A CA 1
ATOM 880 C C . LYS A 1 110 ? -14.062 5.052 -3.918 1.00 95.56 110 LYS A C 1
ATOM 882 O O . LYS A 1 110 ? -15.100 5.571 -3.523 1.00 95.56 110 LYS A O 1
ATOM 887 N N . ARG A 1 111 ? -14.047 3.843 -4.494 1.00 94.06 111 ARG A N 1
ATOM 888 C CA . ARG A 1 111 ? -15.258 3.014 -4.691 1.00 94.06 111 ARG A CA 1
ATOM 889 C C . ARG A 1 111 ? -15.957 2.625 -3.384 1.00 94.06 111 ARG A C 1
ATOM 891 O O . ARG A 1 111 ? -17.137 2.303 -3.409 1.00 94.06 111 ARG A O 1
ATOM 898 N N . ARG A 1 112 ? -15.241 2.644 -2.259 1.00 93.19 112 ARG A N 1
ATOM 899 C CA . ARG A 1 112 ? -15.756 2.359 -0.910 1.00 93.19 112 ARG A CA 1
ATOM 900 C C . ARG A 1 112 ? -16.066 3.629 -0.108 1.00 93.19 112 ARG A C 1
ATOM 902 O O . ARG A 1 112 ? -16.341 3.532 1.081 1.00 93.19 112 ARG A O 1
ATOM 909 N N . GLY A 1 113 ? -15.990 4.809 -0.729 1.00 94.81 113 GLY A N 1
ATOM 910 C CA . GLY A 1 113 ? -16.194 6.091 -0.050 1.00 94.81 113 GLY A CA 1
ATOM 911 C C . GLY A 1 113 ? -15.035 6.513 0.861 1.00 94.81 113 GLY A C 1
ATOM 912 O O . GLY A 1 113 ? -15.207 7.401 1.689 1.00 94.81 113 GLY A O 1
ATOM 913 N N . VAL A 1 114 ? -13.858 5.894 0.725 1.00 93.38 114 VAL A N 1
ATOM 914 C CA . VAL A 1 114 ? -12.649 6.244 1.483 1.00 93.38 114 VAL A CA 1
ATOM 915 C C . VAL A 1 114 ? -11.697 7.020 0.575 1.00 93.38 114 VAL A C 1
ATOM 917 O O . VAL A 1 114 ? -11.396 6.585 -0.536 1.00 93.38 114 VAL A O 1
ATOM 920 N N . LEU A 1 115 ? -11.203 8.166 1.041 1.00 92.50 115 LEU A N 1
ATOM 921 C CA . LEU A 1 115 ? -10.261 9.004 0.299 1.00 92.50 115 LEU A CA 1
ATOM 922 C C . LEU A 1 115 ? -8.903 8.999 0.995 1.00 92.50 115 LEU A C 1
ATOM 924 O O . LEU A 1 115 ? -8.829 9.189 2.205 1.00 92.50 115 LEU A O 1
ATOM 928 N N . PHE A 1 116 ? -7.837 8.790 0.225 1.00 89.44 116 PHE A N 1
ATOM 929 C CA . PHE A 1 116 ? -6.474 8.981 0.712 1.00 89.44 116 PHE A CA 1
ATOM 930 C C . PHE A 1 116 ? -6.043 10.439 0.521 1.00 89.44 116 PHE A C 1
ATOM 932 O O . PHE A 1 116 ? -6.398 11.029 -0.505 1.00 89.44 116 PHE A O 1
ATOM 939 N N . PRO A 1 117 ? -5.250 11.004 1.448 1.00 82.81 117 PRO A N 1
ATOM 940 C CA . PRO A 1 117 ? -4.650 12.320 1.265 1.00 82.81 117 PRO A CA 1
ATOM 941 C C . PRO A 1 117 ? -3.748 12.338 0.020 1.00 82.81 117 PRO A C 1
ATOM 943 O O . PRO A 1 117 ? -3.161 11.316 -0.357 1.00 82.81 117 PRO A O 1
ATOM 946 N N . THR A 1 118 ? -3.722 13.476 -0.666 1.00 73.06 118 THR A N 1
ATOM 947 C CA . THR A 1 118 ? -2.852 13.774 -1.818 1.00 73.06 118 THR A CA 1
ATOM 948 C C . THR A 1 118 ? -1.525 14.348 -1.374 1.00 73.06 118 THR A C 1
ATOM 950 O O . THR A 1 118 ? -1.553 15.167 -0.429 1.00 73.06 118 THR A O 1
#

pLDDT: mean 78.91, std 21.92, range [38.5, 98.06]

Foldseek 3Di:
DDDDDDDDDDDDPDDDDDDDDPDDPDPPDDDPCPVVVVVVVDPDQQLNCCCVQQVDDDPVLSVQSVVVSVCCVVVLDPPVQLVVLSVVLCVVPVVHSSVSSSVSCQVVSVVSVHHDDD